Protein AF-A0A2V6P886-F1 (afdb_monomer)

Secondary structure (DSSP, 8-state):
---HHHHHHHHHHHHHHHHHTT--EEEEE-SSS-EEEEE-PPTT--HHHHHHHHHHHHHHHHHH-TTT-----SGGG--

Nearest PDB structures (foldseek):
  2r9l-assembly1_A  TM=9.043E-01  e=8.708E-03  Mycobacterium tuberculosis H37Rv
  6sa1-assembly1_A  TM=8.992E-01  e=1.296E-02  Mycolicibacterium smegmatis MC2 155
  2far-assembly2_B  TM=9.224E-01  e=1.689E-02  Pseudomonas aeruginosa
  6wxp-assembly2_D  TM=6.763E-01  e=5.650E-01  synthetic construct

Mean predicted aligned error: 2.94 Å

Foldseek 3Di:
DDPVVLLVVLVVLLCVLCVVVVWDWDWDAPVPSHIDIDTDDDPPQDPVNVVVVVVVSQVVSCVVPVVRGDPDPDPVPSD

pLDDT: mean 94.58, std 4.88, range [72.5, 98.31]

Solvent-accessible surface area (backbone atoms only — not comparable to full-atom values): 5006 Å² total; per-residue (Å²): 137,76,61,63,68,59,54,49,53,52,52,47,51,53,46,54,55,26,56,76,70,72,44,74,66,47,78,44,76,63,89,71,90,53,72,44,74,49,67,84,73,66,90,89,66,49,71,67,58,57,49,49,53,54,50,52,56,51,46,54,48,20,70,77,34,62,93,80,39,74,86,60,79,52,76,90,69,62,118

Structure (mmCIF, N/CA/C/O backbone):
data_AF-A0A2V6P886-F1
#
_entry.id   AF-A0A2V6P886-F1
#
loop_
_atom_site.group_PDB
_atom_site.id
_atom_site.type_symbol
_atom_site.label_atom_id
_atom_site.label_alt_id
_atom_site.label_comp_id
_atom_site.label_asym_id
_atom_site.label_entity_id
_atom_site.label_seq_id
_atom_site.pdbx_PDB_ins_code
_atom_site.Cartn_x
_atom_site.Cartn_y
_atom_site.Cartn_z
_atom_site.occupancy
_atom_site.B_iso_or_equiv
_atom_site.auth_seq_id
_atom_site.auth_comp_id
_atom_site.auth_asym_id
_atom_site.auth_atom_id
_atom_site.pdbx_PDB_model_num
ATOM 1 N N . GLY A 1 1 ? 14.465 2.862 -13.158 1.00 75.88 1 GLY A N 1
ATOM 2 C CA . GLY A 1 1 ? 13.188 3.385 -12.639 1.00 75.88 1 GLY A CA 1
ATOM 3 C C . GLY A 1 1 ? 12.063 2.483 -13.093 1.00 75.88 1 GLY A C 1
ATOM 4 O O . GLY A 1 1 ? 12.174 1.892 -14.161 1.00 75.88 1 GLY A O 1
ATOM 5 N N . VAL A 1 2 ? 11.013 2.344 -12.289 1.00 87.50 2 VAL A N 1
ATOM 6 C CA . VAL A 1 2 ? 9.812 1.578 -12.650 1.00 87.50 2 VAL A CA 1
ATOM 7 C C . VAL A 1 2 ? 8.852 2.506 -13.414 1.00 87.50 2 VAL A C 1
ATOM 9 O O . VAL A 1 2 ? 8.664 3.639 -12.972 1.00 87.50 2 VAL A O 1
ATOM 12 N N . PRO A 1 3 ? 8.243 2.090 -14.544 1.00 94.31 3 PRO A N 1
ATOM 13 C CA . PRO A 1 3 ? 7.256 2.918 -15.238 1.00 94.31 3 PRO A CA 1
ATOM 14 C C . PRO A 1 3 ? 6.080 3.272 -14.324 1.00 94.31 3 PRO A C 1
ATOM 16 O O . PRO A 1 3 ? 5.575 2.405 -13.614 1.00 94.31 3 PRO A O 1
ATOM 19 N N . PHE A 1 4 ? 5.580 4.510 -14.385 1.00 95.62 4 PHE A N 1
ATOM 20 C CA . PHE A 1 4 ? 4.492 4.953 -13.501 1.00 95.62 4 PHE A CA 1
ATOM 21 C C . PHE A 1 4 ? 3.216 4.103 -13.636 1.00 95.62 4 PHE A C 1
ATOM 23 O O . PHE A 1 4 ? 2.519 3.883 -12.653 1.00 95.62 4 PHE A O 1
ATOM 30 N N . ALA A 1 5 ? 2.956 3.522 -14.813 1.00 96.31 5 ALA A N 1
ATOM 31 C CA . ALA A 1 5 ? 1.872 2.554 -15.003 1.00 96.31 5 ALA A CA 1
ATOM 32 C C . ALA A 1 5 ? 1.937 1.379 -14.006 1.00 96.31 5 ALA A C 1
ATOM 34 O O . ALA A 1 5 ? 0.917 0.985 -13.455 1.00 96.31 5 ALA A O 1
ATOM 35 N N . ARG A 1 6 ? 3.140 0.888 -13.685 1.00 95.88 6 ARG A N 1
ATOM 36 C CA . ARG A 1 6 ? 3.340 -0.189 -12.704 1.00 95.88 6 ARG A CA 1
ATOM 37 C C . ARG A 1 6 ? 3.108 0.272 -11.269 1.00 95.88 6 ARG A C 1
ATOM 39 O O . ARG A 1 6 ? 2.680 -0.522 -10.441 1.00 95.88 6 ARG A O 1
ATOM 46 N N . VAL A 1 7 ? 3.356 1.549 -10.975 1.00 96.56 7 VAL A N 1
ATOM 47 C CA . VAL A 1 7 ? 2.981 2.155 -9.686 1.00 96.56 7 VAL A CA 1
ATOM 48 C C . VAL A 1 7 ? 1.458 2.177 -9.546 1.00 96.56 7 VAL A C 1
ATOM 50 O O . VAL A 1 7 ? 0.942 1.875 -8.473 1.00 96.56 7 VAL A O 1
ATOM 53 N N . LEU A 1 8 ? 0.736 2.485 -10.63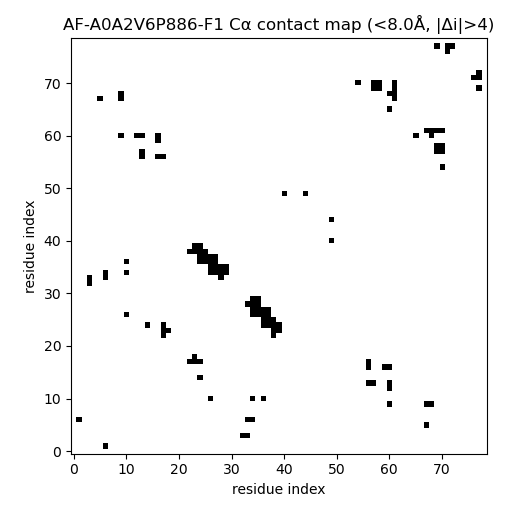0 1.00 97.38 8 LEU A N 1
ATOM 54 C CA . LEU A 1 8 ? -0.728 2.456 -10.648 1.00 97.38 8 LEU A CA 1
ATOM 55 C C . LEU A 1 8 ? -1.287 1.040 -10.488 1.00 97.38 8 LEU A C 1
ATOM 57 O O . LEU A 1 8 ? -2.282 0.884 -9.788 1.00 97.38 8 LEU A O 1
ATOM 61 N N . ASP A 1 9 ? -0.657 0.027 -11.088 1.00 97.62 9 ASP A N 1
ATOM 62 C CA . ASP A 1 9 ? -1.055 -1.375 -10.900 1.00 97.62 9 ASP A CA 1
ATOM 63 C C . ASP A 1 9 ? -0.989 -1.765 -9.416 1.00 97.62 9 ASP A C 1
ATOM 65 O O . ASP A 1 9 ? -1.986 -2.200 -8.846 1.00 97.62 9 ASP A O 1
ATOM 69 N N . VAL A 1 10 ? 0.142 -1.493 -8.751 1.00 97.75 10 VAL A N 1
ATOM 70 C CA . VAL A 1 10 ? 0.301 -1.771 -7.313 1.00 97.75 10 VAL A CA 1
ATOM 71 C C . VAL A 1 10 ? -0.689 -0.965 -6.471 1.00 97.75 10 VAL A C 1
ATOM 73 O O . VAL A 1 10 ? -1.264 -1.495 -5.525 1.00 97.75 10 VAL A O 1
ATOM 76 N N . ALA A 1 11 ? -0.926 0.306 -6.805 1.00 97.88 11 ALA A N 1
ATOM 77 C CA . ALA A 1 11 ? -1.889 1.137 -6.086 1.00 97.88 11 ALA A CA 1
ATOM 78 C C . ALA A 1 11 ? -3.330 0.608 -6.198 1.00 97.88 11 ALA A C 1
ATOM 80 O O . ALA A 1 11 ? -4.079 0.706 -5.228 1.00 97.88 11 ALA A O 1
ATOM 81 N N . ARG A 1 12 ? -3.707 0.041 -7.352 1.00 97.88 12 ARG A N 1
ATOM 82 C CA . ARG A 1 12 ? -5.017 -0.591 -7.564 1.00 97.88 12 ARG A CA 1
ATOM 83 C C . ARG A 1 12 ? -5.152 -1.881 -6.770 1.00 97.88 12 ARG A C 1
ATOM 85 O O . ARG A 1 12 ? -6.138 -2.022 -6.071 1.00 97.88 12 ARG A O 1
ATOM 92 N N . TRP A 1 13 ? -4.135 -2.741 -6.757 1.00 98.31 13 TRP A N 1
ATOM 93 C CA . TRP A 1 13 ? -4.176 -3.950 -5.924 1.00 98.31 13 TRP A CA 1
ATOM 94 C C . TRP A 1 13 ? -4.274 -3.620 -4.435 1.00 98.31 13 TRP A C 1
ATOM 96 O O . TRP A 1 13 ? -5.054 -4.227 -3.717 1.00 98.31 13 TRP A O 1
ATOM 106 N N . ILE A 1 14 ? -3.548 -2.599 -3.966 1.00 98.25 14 ILE A N 1
ATOM 107 C CA . ILE A 1 14 ? -3.704 -2.107 -2.590 1.00 98.25 14 ILE A CA 1
ATOM 108 C C . ILE A 1 14 ? -5.131 -1.599 -2.344 1.00 98.25 14 ILE A C 1
ATOM 110 O O . ILE A 1 14 ? -5.668 -1.825 -1.266 1.00 98.25 14 ILE A O 1
ATOM 114 N N . HIS A 1 15 ? -5.740 -0.90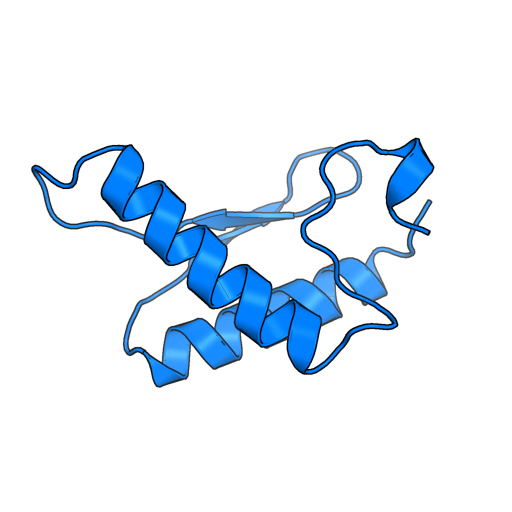5 -3.307 1.00 97.62 15 HIS A N 1
ATOM 115 C CA . HIS A 1 15 ? -7.127 -0.457 -3.196 1.00 97.62 15 HIS A CA 1
ATOM 116 C C . HIS A 1 15 ? -8.105 -1.633 -3.114 1.00 97.62 15 HIS A C 1
ATOM 118 O O . HIS A 1 15 ? -8.946 -1.622 -2.220 1.00 97.62 15 HIS A O 1
ATOM 124 N N . ASP A 1 16 ? -7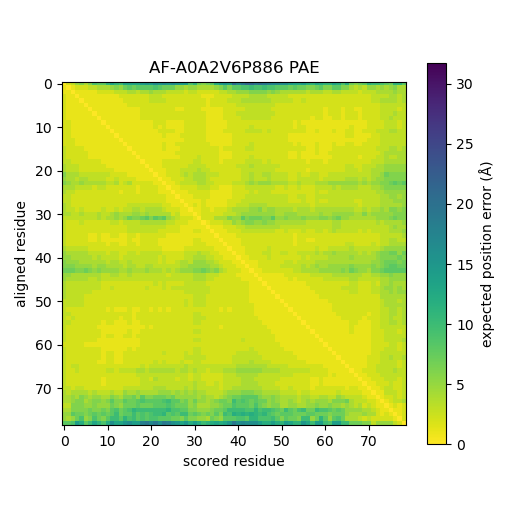.946 -2.649 -3.961 1.00 97.44 16 ASP A N 1
ATOM 125 C CA . ASP A 1 16 ? -8.791 -3.846 -3.970 1.00 97.44 16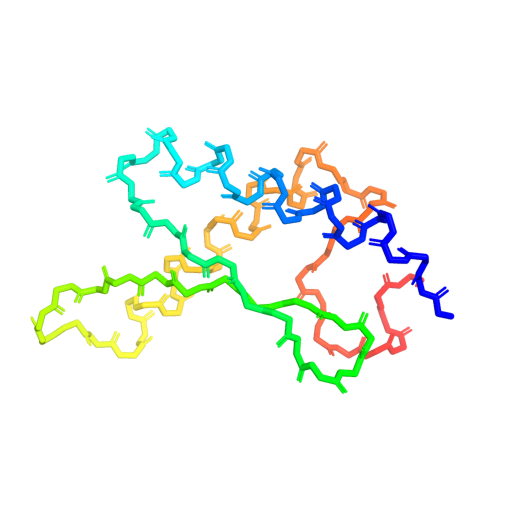 ASP A CA 1
ATOM 126 C C . ASP A 1 16 ? -8.713 -4.579 -2.616 1.00 97.44 16 ASP A C 1
ATOM 128 O O . ASP A 1 16 ? -9.742 -4.899 -2.024 1.00 97.44 16 ASP A O 1
ATOM 132 N N . GLU A 1 17 ? -7.509 -4.755 -2.057 1.00 97.62 17 GLU A N 1
ATOM 133 C CA . GLU A 1 17 ? -7.326 -5.350 -0.721 1.00 97.62 17 GLU A CA 1
ATOM 134 C C . GLU A 1 17 ? -7.933 -4.499 0.400 1.00 97.62 17 GLU A C 1
ATOM 136 O O . GLU A 1 17 ? -8.492 -5.005 1.371 1.00 97.62 17 GLU A O 1
ATOM 141 N N . LEU A 1 18 ? -7.838 -3.178 0.291 1.00 96.94 18 LEU A N 1
ATOM 142 C CA . LEU A 1 18 ? -8.445 -2.271 1.256 1.00 96.94 18 LEU A CA 1
ATOM 143 C C . LEU A 1 18 ? -9.983 -2.297 1.175 1.00 96.94 18 LEU A C 1
ATOM 145 O O . LEU A 1 18 ? -10.639 -2.267 2.219 1.00 96.94 18 LEU A O 1
ATOM 149 N N . GLU A 1 19 ? -10.562 -2.423 -0.023 1.00 96.19 19 GLU A N 1
ATOM 150 C CA . GLU A 1 19 ? -12.005 -2.615 -0.212 1.00 96.19 19 GLU A CA 1
ATOM 151 C C . GLU A 1 19 ? -12.490 -3.936 0.392 1.00 96.19 19 GLU A C 1
ATOM 153 O O . GLU A 1 19 ? -13.509 -3.938 1.087 1.00 96.19 19 GLU A O 1
ATOM 158 N N . THR A 1 20 ? -11.756 -5.042 0.211 1.00 95.56 20 THR A N 1
ATOM 159 C CA . THR A 1 20 ? -12.149 -6.343 0.789 1.00 95.56 20 THR A CA 1
ATOM 160 C C . THR A 1 20 ? -12.168 -6.319 2.319 1.00 95.56 20 THR A C 1
ATOM 162 O O . THR A 1 20 ? -13.012 -6.963 2.944 1.00 95.56 20 THR A O 1
ATOM 165 N N . LEU A 1 21 ? -11.285 -5.525 2.930 1.00 94.31 21 LEU A N 1
ATOM 166 C CA . LEU A 1 21 ? -11.214 -5.311 4.376 1.00 94.31 21 LEU A CA 1
ATOM 167 C C . LEU A 1 21 ? -12.209 -4.252 4.885 1.00 94.31 21 LEU A C 1
ATOM 169 O O . LEU A 1 21 ? -12.300 -4.035 6.096 1.00 94.31 21 LEU A O 1
ATOM 173 N N . GLY A 1 22 ? -12.943 -3.574 3.996 1.00 94.94 22 GLY A N 1
ATOM 174 C CA . GLY A 1 22 ? -13.856 -2.484 4.349 1.00 94.94 22 GLY A CA 1
ATOM 175 C C . GLY A 1 22 ? -13.143 -1.228 4.866 1.00 94.94 22 GLY A C 1
ATOM 176 O O . GLY A 1 22 ? -13.721 -0.456 5.635 1.00 94.94 22 GLY A O 1
ATOM 177 N N . VAL A 1 23 ? -11.881 -1.021 4.481 1.00 94.69 23 VAL A N 1
ATOM 178 C CA . VAL A 1 23 ? -11.030 0.076 4.952 1.00 94.69 23 VAL A CA 1
ATOM 179 C C . VAL A 1 23 ? -10.790 1.072 3.813 1.00 94.69 23 VAL A C 1
ATOM 181 O O . VAL A 1 23 ? -10.060 0.764 2.882 1.00 94.69 23 VAL A O 1
ATOM 184 N N . PRO A 1 24 ? -11.318 2.307 3.861 1.00 91.75 24 PRO A N 1
ATOM 185 C CA . PRO A 1 24 ? -11.106 3.265 2.780 1.00 91.75 24 PRO A CA 1
ATOM 186 C C . PRO A 1 24 ? -9.652 3.766 2.736 1.00 91.75 24 PRO A C 1
ATOM 188 O O . PRO A 1 24 ? -9.126 4.295 3.722 1.00 91.75 24 PRO A O 1
ATOM 191 N N . GLY A 1 25 ? -9.023 3.645 1.564 1.00 95.81 25 GLY A N 1
ATOM 192 C CA . GLY A 1 25 ? -7.708 4.205 1.245 1.00 95.81 25 GLY A CA 1
ATOM 193 C C . GLY A 1 25 ? -7.800 5.372 0.260 1.00 95.81 25 GLY A C 1
ATOM 194 O O . GLY A 1 25 ? -8.553 5.311 -0.707 1.00 95.81 25 GLY A O 1
ATOM 195 N N . VAL A 1 26 ? -7.018 6.434 0.476 1.00 96.94 26 VAL A N 1
ATOM 196 C CA . VAL A 1 26 ? -6.990 7.622 -0.398 1.00 96.94 26 VAL A CA 1
ATOM 197 C C . VAL A 1 26 ? -5.614 7.769 -1.056 1.00 96.94 26 VAL A C 1
ATOM 199 O O . VAL A 1 26 ? -4.621 7.954 -0.342 1.00 96.94 26 VAL A O 1
ATOM 202 N N . PRO A 1 27 ? -5.511 7.717 -2.397 1.00 97.19 27 PRO A N 1
ATOM 203 C CA . PRO A 1 27 ? -4.240 7.876 -3.091 1.00 97.19 27 PRO A CA 1
ATOM 204 C C . PRO A 1 27 ? -3.798 9.345 -3.157 1.00 97.19 27 PRO A C 1
ATOM 206 O O . PRO A 1 27 ? -4.600 10.261 -3.340 1.00 97.19 27 PRO A O 1
ATOM 209 N N . LYS A 1 28 ? -2.487 9.570 -3.068 1.00 97.12 28 LYS A N 1
ATOM 210 C CA . LYS A 1 28 ? -1.824 10.868 -3.248 1.00 97.12 28 LYS A CA 1
ATOM 211 C C . LYS A 1 28 ? -0.498 10.662 -3.978 1.00 97.12 28 LYS A C 1
ATOM 213 O O . LYS A 1 28 ? 0.341 9.886 -3.529 1.00 97.12 28 LYS A O 1
ATOM 218 N N . THR A 1 29 ? -0.258 11.400 -5.058 1.00 96.56 29 THR A N 1
ATOM 219 C CA . THR A 1 29 ? 1.053 11.421 -5.731 1.00 96.56 29 THR A CA 1
ATOM 220 C C . THR A 1 29 ? 2.156 11.899 -4.782 1.00 96.56 29 THR A C 1
ATOM 222 O O . THR A 1 29 ? 1.943 12.843 -4.015 1.00 96.56 29 THR A O 1
ATOM 225 N N . SER A 1 30 ? 3.347 11.297 -4.847 1.00 94.12 30 SER A N 1
ATOM 226 C CA . SER A 1 30 ? 4.449 11.648 -3.937 1.00 94.12 30 SER A CA 1
ATOM 227 C C . SER A 1 30 ? 5.129 12.982 -4.266 1.00 94.12 30 SER A C 1
ATOM 229 O O . SER A 1 30 ? 5.821 13.532 -3.416 1.00 94.12 30 SER A O 1
ATOM 231 N N . GLY A 1 31 ? 4.940 13.502 -5.485 1.00 93.38 31 GLY A N 1
ATOM 232 C CA . GLY A 1 31 ? 5.684 14.655 -6.012 1.00 93.38 31 GLY A CA 1
ATOM 233 C C . GLY A 1 31 ? 7.036 14.288 -6.639 1.00 93.38 31 GLY A C 1
ATOM 234 O O . GLY A 1 31 ? 7.761 15.175 -7.074 1.00 93.38 31 GLY A O 1
ATOM 235 N N . ALA A 1 32 ? 7.360 12.992 -6.698 1.00 92.88 32 ALA A N 1
ATOM 236 C CA . ALA A 1 32 ? 8.532 12.446 -7.375 1.00 92.88 32 ALA A CA 1
ATOM 237 C C . ALA A 1 32 ? 8.105 11.254 -8.256 1.00 92.88 32 ALA A C 1
ATOM 239 O O . ALA A 1 32 ? 7.238 11.399 -9.110 1.00 92.88 32 ALA A O 1
ATOM 240 N N . GLU A 1 33 ? 8.667 10.065 -8.037 1.00 92.44 33 GLU A N 1
ATOM 241 C CA . GLU A 1 33 ? 8.457 8.896 -8.906 1.00 92.44 33 GLU A CA 1
ATOM 242 C C . GLU A 1 33 ? 7.351 7.933 -8.425 1.00 92.44 33 GLU A C 1
ATOM 244 O O . GLU A 1 33 ? 7.177 6.859 -8.999 1.00 92.44 33 GLU A O 1
ATOM 249 N N . GLY A 1 34 ? 6.617 8.266 -7.354 1.00 94.56 34 GLY A N 1
ATOM 250 C CA . GLY A 1 34 ? 5.762 7.308 -6.644 1.00 94.56 34 GLY A CA 1
ATOM 251 C C . GLY A 1 34 ? 4.399 7.833 -6.189 1.00 94.56 34 GLY A C 1
ATOM 252 O O . GLY A 1 34 ? 3.962 8.937 -6.522 1.00 94.56 34 GLY A O 1
ATOM 253 N N . LEU A 1 35 ? 3.724 7.006 -5.390 1.00 96.31 35 LEU A N 1
ATOM 254 C CA . LEU A 1 35 ? 2.384 7.249 -4.862 1.00 96.31 35 LEU A CA 1
ATOM 255 C C . LEU A 1 35 ? 2.309 6.808 -3.394 1.00 96.31 35 LEU A C 1
ATOM 257 O O . LEU A 1 35 ? 2.945 5.835 -2.995 1.00 96.31 35 LEU A O 1
ATOM 261 N N . HIS A 1 36 ? 1.531 7.532 -2.596 1.00 97.38 36 HIS A N 1
ATOM 262 C CA . HIS A 1 36 ? 1.171 7.179 -1.226 1.00 97.38 36 HIS A CA 1
ATOM 263 C C . HIS A 1 36 ? -0.314 6.825 -1.158 1.00 97.38 36 HIS A C 1
ATOM 265 O O . HIS A 1 36 ? -1.132 7.490 -1.791 1.00 97.38 36 HIS A O 1
ATOM 271 N N . VAL A 1 37 ? -0.665 5.825 -0.352 1.00 97.62 37 VAL A N 1
ATOM 272 C CA . VAL A 1 37 ? -2.056 5.507 -0.006 1.00 97.62 37 VAL A CA 1
ATOM 273 C C . VAL A 1 37 ? -2.248 5.818 1.472 1.00 97.62 37 VAL A C 1
ATOM 275 O O . VAL A 1 37 ? -1.542 5.276 2.322 1.00 97.62 37 VAL A O 1
ATOM 278 N N . TYR A 1 38 ? -3.173 6.721 1.780 1.00 97.00 38 TYR A N 1
ATOM 279 C CA . TYR A 1 38 ? -3.504 7.101 3.149 1.00 97.00 38 TYR A CA 1
ATOM 280 C C . TYR A 1 38 ? -4.690 6.293 3.648 1.00 97.00 38 TYR A C 1
ATOM 282 O O . TYR A 1 38 ? -5.735 6.268 3.005 1.00 97.00 38 TYR A O 1
ATOM 290 N N . VAL A 1 39 ? -4.535 5.695 4.825 1.00 95.88 39 VAL A N 1
ATOM 291 C CA . VAL A 1 39 ? -5.593 4.961 5.519 1.00 95.88 39 VAL A CA 1
ATOM 292 C C . VAL A 1 39 ? -5.940 5.705 6.800 1.00 95.88 39 VAL A C 1
ATOM 294 O O . VAL A 1 39 ? -5.058 6.039 7.595 1.00 95.88 39 VAL A O 1
ATOM 297 N N . ARG A 1 40 ? -7.230 5.984 7.006 1.00 92.25 40 ARG A N 1
ATOM 298 C CA . ARG A 1 40 ? -7.704 6.628 8.233 1.00 92.25 40 ARG A CA 1
ATOM 299 C C . ARG A 1 40 ? -7.862 5.583 9.331 1.00 92.25 40 ARG A C 1
ATOM 301 O O . ARG A 1 40 ? -8.741 4.733 9.253 1.00 92.25 40 ARG A O 1
ATOM 308 N N . LEU A 1 41 ? -7.038 5.686 10.369 1.00 92.00 41 LEU A N 1
ATOM 309 C CA . LEU A 1 41 ? -7.103 4.808 11.536 1.00 92.00 41 LEU A CA 1
ATOM 310 C C . LEU A 1 41 ? -7.950 5.440 12.657 1.00 92.00 41 LEU A C 1
ATOM 312 O O . LEU A 1 41 ? -8.002 6.672 12.760 1.00 92.00 41 LEU A O 1
ATOM 316 N N . PRO A 1 42 ? -8.606 4.631 13.509 1.00 93.38 42 PRO A N 1
ATOM 317 C CA . PRO A 1 42 ? -9.296 5.132 14.692 1.00 93.38 42 PRO A CA 1
ATOM 318 C C . PRO A 1 42 ? -8.360 5.920 15.630 1.00 93.38 42 PRO A C 1
ATOM 320 O O . PRO A 1 42 ? -7.173 5.583 15.740 1.00 93.38 42 PRO A O 1
ATOM 323 N N . PRO A 1 43 ? -8.862 6.943 16.348 1.00 95.44 43 PRO A N 1
ATOM 324 C CA . PRO A 1 43 ? -8.091 7.627 17.384 1.00 95.44 43 PRO A CA 1
ATOM 325 C C . PRO A 1 43 ? -7.544 6.641 18.424 1.00 95.44 43 PRO A C 1
ATOM 327 O O . PRO A 1 43 ? -8.229 5.695 18.801 1.00 95.44 43 PRO A O 1
ATOM 330 N N . GLY A 1 44 ? -6.313 6.862 18.891 1.00 95.81 44 GLY A N 1
ATOM 331 C CA . GLY A 1 44 ? -5.658 5.973 19.859 1.00 95.81 44 GLY A CA 1
ATOM 332 C C . GLY A 1 44 ? -4.994 4.731 19.253 1.00 95.81 44 GLY A C 1
ATOM 333 O O . GLY A 1 44 ? -4.400 3.951 19.993 1.00 95.81 44 GLY A O 1
ATOM 334 N N . THR A 1 45 ? -5.033 4.551 17.927 1.00 96.38 45 THR A N 1
ATOM 335 C CA . THR A 1 45 ? -4.270 3.484 17.260 1.00 96.38 45 THR A CA 1
ATOM 336 C C . THR A 1 45 ? -2.769 3.720 17.434 1.00 96.38 45 THR A C 1
ATOM 338 O O . THR A 1 45 ? -2.262 4.783 17.070 1.00 96.38 45 THR A O 1
ATOM 341 N N . SER A 1 46 ? -2.049 2.730 17.973 1.00 97.94 46 SER A N 1
ATOM 342 C CA . SER A 1 46 ? -0.595 2.824 18.134 1.00 97.94 46 SER A CA 1
ATOM 343 C C . SER A 1 46 ? 0.129 2.789 16.785 1.00 97.94 46 SER A C 1
ATOM 345 O O . SER A 1 46 ? -0.386 2.264 15.790 1.00 97.94 46 SER A O 1
ATOM 347 N N . TYR A 1 47 ? 1.357 3.309 16.755 1.00 96.12 47 TYR A N 1
ATOM 348 C CA . TYR A 1 47 ? 2.197 3.262 15.559 1.00 96.12 47 TYR A CA 1
ATOM 349 C C . TYR A 1 47 ? 2.440 1.819 15.092 1.00 96.12 47 TYR A C 1
ATOM 351 O O . TYR A 1 47 ? 2.359 1.527 13.901 1.00 96.12 47 TYR A O 1
ATOM 359 N N . GLU A 1 48 ? 2.689 0.905 16.027 1.00 98.00 48 GLU A N 1
ATOM 360 C CA . GLU A 1 48 ? 2.955 -0.511 15.770 1.00 98.00 48 GLU A CA 1
ATOM 361 C C . GLU A 1 48 ? 1.747 -1.186 15.129 1.00 98.00 48 GLU A C 1
ATOM 363 O O . GLU A 1 48 ? 1.907 -1.925 14.162 1.00 98.00 48 GLU A O 1
ATOM 368 N N . THR A 1 49 ? 0.543 -0.884 15.621 1.00 97.25 49 THR A N 1
ATOM 369 C CA . THR A 1 49 ? -0.707 -1.437 15.087 1.00 97.25 49 THR A CA 1
ATOM 370 C C . THR A 1 49 ? -0.950 -0.950 13.661 1.00 97.25 49 THR A C 1
ATOM 372 O O . THR A 1 49 ? -1.186 -1.757 12.762 1.00 97.25 49 THR A O 1
ATOM 375 N N . GLY A 1 50 ? -0.824 0.360 13.421 1.00 96.44 50 GLY A N 1
ATOM 376 C CA . GLY A 1 50 ? -0.969 0.928 12.078 1.00 96.44 50 GLY A CA 1
ATOM 377 C C . GLY A 1 50 ? 0.086 0.395 11.105 1.00 96.44 50 GLY A C 1
ATOM 378 O O . GLY A 1 50 ? -0.221 0.046 9.966 1.00 96.44 50 GLY A O 1
ATOM 379 N N . ARG A 1 51 ? 1.332 0.258 11.566 1.00 96.12 51 ARG A N 1
ATOM 380 C CA . ARG A 1 51 ? 2.416 -0.342 10.785 1.00 96.12 51 ARG A CA 1
ATOM 381 C C . ARG A 1 51 ? 2.129 -1.805 10.453 1.00 96.12 51 ARG A C 1
ATOM 383 O O . ARG A 1 51 ? 2.336 -2.188 9.304 1.00 96.12 51 ARG A O 1
ATOM 390 N N . LEU A 1 52 ? 1.684 -2.602 11.423 1.00 97.06 52 LEU A N 1
ATOM 391 C CA . LEU A 1 52 ? 1.370 -4.017 11.230 1.00 97.06 52 LEU A CA 1
ATOM 392 C C . LEU A 1 52 ? 0.256 -4.189 10.197 1.00 97.06 52 LEU A C 1
ATOM 394 O O . LEU A 1 52 ? 0.403 -4.998 9.287 1.00 97.06 52 LEU A O 1
ATOM 398 N N . PHE A 1 53 ? -0.799 -3.377 10.275 1.00 96.44 53 PHE A N 1
ATOM 399 C CA . PHE A 1 53 ? -1.864 -3.363 9.274 1.00 96.44 53 PHE A CA 1
ATOM 400 C C . PHE A 1 53 ? -1.317 -3.117 7.860 1.00 96.44 53 PHE A C 1
ATOM 402 O O . PHE A 1 53 ? -1.534 -3.926 6.960 1.00 96.44 53 PHE A O 1
ATOM 409 N N . CYS A 1 54 ? -0.521 -2.059 7.671 1.00 96.44 54 CYS A N 1
ATOM 410 C CA . CYS A 1 54 ? 0.096 -1.775 6.373 1.00 96.44 54 CYS A CA 1
ATOM 411 C C . CYS A 1 54 ? 1.033 -2.901 5.903 1.00 96.44 54 CYS A C 1
ATOM 413 O O . CYS A 1 54 ? 1.137 -3.152 4.704 1.00 96.44 54 CYS A O 1
ATOM 415 N N . GLN A 1 55 ? 1.727 -3.579 6.824 1.00 96.88 55 GLN A N 1
ATOM 416 C CA . GLN A 1 55 ? 2.569 -4.729 6.491 1.00 96.88 55 GLN A CA 1
ATOM 417 C C . GLN A 1 55 ? 1.743 -5.931 6.033 1.00 96.88 55 GLN A C 1
ATOM 419 O O . GLN A 1 55 ? 2.146 -6.578 5.073 1.00 96.88 55 GLN A O 1
ATOM 424 N N . ILE A 1 56 ? 0.605 -6.212 6.671 1.00 97.06 56 ILE A N 1
ATOM 425 C CA . ILE A 1 56 ? -0.311 -7.286 6.265 1.00 97.06 56 ILE A CA 1
ATOM 426 C C . ILE A 1 56 ? -0.821 -7.023 4.846 1.00 97.06 56 ILE A C 1
ATOM 428 O O . ILE A 1 56 ? -0.594 -7.850 3.968 1.00 97.06 56 ILE A O 1
ATOM 432 N N . VAL A 1 57 ? -1.390 -5.841 4.593 1.00 97.44 57 VAL A N 1
ATOM 433 C CA . VAL A 1 57 ? -1.903 -5.458 3.264 1.00 97.44 57 VAL A CA 1
ATOM 434 C C . VAL A 1 57 ? -0.797 -5.513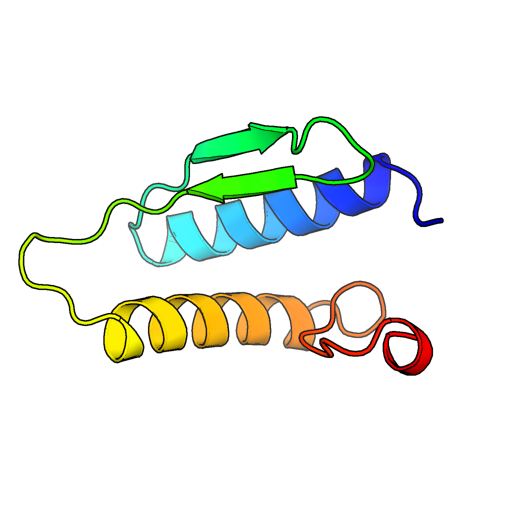 2.205 1.00 97.44 57 VAL A C 1
ATOM 436 O O . VAL A 1 57 ? -0.968 -6.101 1.141 1.00 97.44 57 VAL A O 1
ATOM 439 N N . GLY A 1 58 ? 0.384 -4.965 2.510 1.00 97.31 58 GLY A N 1
ATOM 440 C CA . GLY A 1 58 ? 1.532 -5.035 1.607 1.00 97.31 58 GLY A CA 1
ATOM 441 C C . GLY A 1 58 ? 1.984 -6.470 1.319 1.00 97.31 58 GLY A C 1
ATOM 442 O O . GLY A 1 58 ? 2.372 -6.769 0.192 1.00 97.31 58 GLY A O 1
ATOM 443 N N . THR A 1 59 ? 1.920 -7.357 2.316 1.00 97.62 59 THR A N 1
ATOM 444 C CA . THR A 1 59 ? 2.282 -8.778 2.180 1.00 97.62 59 THR A CA 1
ATOM 445 C C . THR A 1 59 ? 1.289 -9.514 1.296 1.00 97.62 59 THR A C 1
ATOM 447 O O . THR A 1 59 ? 1.723 -10.259 0.428 1.00 97.62 59 THR A O 1
ATOM 450 N N . MET A 1 60 ? -0.012 -9.259 1.447 1.00 97.62 60 MET A N 1
ATOM 451 C CA . MET A 1 60 ? -1.047 -9.840 0.586 1.00 97.62 60 MET A CA 1
ATOM 452 C C . MET A 1 60 ? -0.809 -9.488 -0.887 1.00 97.62 60 MET A C 1
ATOM 454 O O . MET A 1 60 ? -0.765 -10.376 -1.735 1.00 97.62 60 MET A O 1
ATOM 458 N N . VAL A 1 61 ? -0.540 -8.212 -1.187 1.00 98.06 61 VAL A N 1
ATOM 459 C CA . VAL A 1 61 ? -0.235 -7.776 -2.560 1.00 98.06 61 VAL A CA 1
ATOM 460 C C . VAL A 1 61 ? 1.081 -8.369 -3.074 1.00 98.06 61 VAL A C 1
ATOM 462 O O . VAL A 1 61 ? 1.166 -8.768 -4.235 1.00 98.06 61 VAL A O 1
ATOM 465 N N . ALA A 1 62 ? 2.120 -8.442 -2.237 1.00 97.38 62 ALA A N 1
ATOM 466 C CA . ALA A 1 62 ? 3.405 -9.018 -2.632 1.00 97.38 62 ALA A CA 1
ATOM 467 C C . ALA A 1 62 ? 3.328 -10.533 -2.881 1.00 97.38 62 ALA A C 1
ATOM 469 O O . ALA A 1 62 ? 3.996 -11.023 -3.787 1.00 97.38 62 ALA A O 1
ATOM 470 N N . ASP A 1 63 ? 2.506 -11.262 -2.126 1.00 97.31 63 ASP A N 1
ATOM 471 C CA . ASP A 1 63 ? 2.294 -12.702 -2.302 1.00 97.31 63 ASP A CA 1
ATOM 472 C C . ASP A 1 63 ? 1.510 -13.013 -3.586 1.00 97.31 63 ASP A C 1
ATOM 474 O O . ASP A 1 63 ? 1.866 -13.919 -4.338 1.00 97.31 63 ASP A O 1
ATOM 478 N N . GLN A 1 64 ? 0.503 -12.195 -3.907 1.00 97.31 64 GLN A N 1
ATOM 479 C CA . GLN A 1 64 ? -0.267 -12.323 -5.150 1.00 97.31 64 GLN A CA 1
ATOM 480 C C . GLN A 1 64 ? 0.521 -11.871 -6.390 1.00 97.31 64 GLN A C 1
ATOM 482 O O . GLN A 1 64 ? 0.357 -12.422 -7.483 1.00 97.31 64 GLN A O 1
ATOM 487 N N . HIS A 1 65 ? 1.409 -10.883 -6.240 1.00 96.81 65 HIS A N 1
ATOM 488 C CA . HIS A 1 65 ? 2.166 -10.281 -7.342 1.00 96.81 65 HIS A CA 1
ATOM 489 C C . HIS A 1 65 ? 3.688 -10.239 -7.085 1.00 96.81 65 HIS A C 1
ATOM 491 O O . HIS A 1 65 ? 4.308 -9.175 -7.212 1.00 96.81 65 HIS A O 1
ATOM 497 N N . PRO A 1 66 ? 4.352 -11.386 -6.831 1.00 95.56 66 PRO A N 1
ATOM 498 C CA . PRO A 1 66 ? 5.736 -11.434 -6.337 1.00 95.56 66 PRO A CA 1
ATOM 499 C C . PRO A 1 66 ? 6.779 -10.967 -7.358 1.00 95.56 66 PRO A C 1
ATOM 501 O O . PRO A 1 66 ? 7.914 -10.659 -7.015 1.00 95.56 66 PRO A O 1
ATOM 504 N N . LYS A 1 67 ? 6.404 -10.892 -8.640 1.00 93.69 67 LYS A N 1
ATOM 505 C CA . LYS A 1 67 ? 7.262 -10.369 -9.717 1.00 93.69 67 LYS A CA 1
ATOM 506 C C . LYS A 1 67 ? 7.237 -8.840 -9.822 1.00 93.69 67 LYS A C 1
ATOM 508 O O . LYS A 1 67 ? 7.921 -8.282 -10.676 1.00 93.69 67 LYS A O 1
ATOM 513 N N . ILE A 1 68 ? 6.364 -8.172 -9.067 1.00 94.12 68 ILE A N 1
ATOM 514 C CA . ILE A 1 68 ? 6.012 -6.759 -9.275 1.00 94.12 68 ILE A CA 1
ATOM 515 C C . ILE A 1 68 ? 6.088 -5.965 -7.974 1.00 94.12 68 ILE A C 1
ATOM 517 O O . ILE A 1 68 ? 6.566 -4.832 -7.989 1.00 94.12 68 ILE A O 1
ATOM 521 N N . ALA A 1 69 ? 5.624 -6.547 -6.871 1.00 95.75 69 ALA A N 1
ATOM 522 C CA . ALA A 1 69 ? 5.567 -5.906 -5.569 1.00 95.75 69 ALA A CA 1
ATOM 523 C C . ALA A 1 69 ? 6.516 -6.590 -4.575 1.00 95.75 69 ALA A C 1
ATOM 525 O O . ALA A 1 69 ? 6.699 -7.804 -4.593 1.00 95.75 69 ALA A O 1
ATOM 526 N N . THR A 1 70 ? 7.119 -5.792 -3.693 1.00 96.06 70 THR A N 1
ATOM 527 C CA . THR A 1 70 ? 7.997 -6.262 -2.614 1.00 96.06 70 THR A CA 1
ATOM 528 C C . THR A 1 70 ? 7.898 -5.333 -1.406 1.00 96.06 70 THR A C 1
ATOM 530 O O . THR A 1 70 ? 7.645 -4.136 -1.554 1.00 96.06 70 THR A O 1
ATOM 533 N N . LEU A 1 71 ? 8.135 -5.874 -0.207 1.00 94.69 71 LEU A N 1
ATOM 534 C CA . LEU A 1 71 ? 8.272 -5.098 1.031 1.00 94.69 71 LEU A CA 1
ATOM 535 C C . LEU A 1 71 ? 9.735 -4.761 1.367 1.00 94.69 71 LEU A C 1
ATOM 537 O O . LEU A 1 71 ? 9.995 -4.122 2.392 1.00 94.69 71 LEU A O 1
ATOM 541 N N . GLU A 1 72 ? 10.696 -5.173 0.534 1.00 94.25 72 GLU A N 1
ATOM 542 C CA . GLU A 1 72 ? 12.111 -4.894 0.769 1.00 94.25 72 GLU A CA 1
ATOM 543 C C . GLU A 1 72 ? 12.382 -3.383 0.740 1.00 94.25 72 GLU A C 1
ATOM 545 O O . GLU A 1 72 ? 12.103 -2.657 -0.220 1.00 94.25 72 GLU A O 1
ATOM 550 N N . ARG A 1 73 ? 12.942 -2.874 1.836 1.00 88.31 73 ARG A N 1
ATOM 551 C CA . ARG A 1 73 ? 13.172 -1.440 2.015 1.00 88.31 73 ARG A CA 1
ATOM 552 C C . ARG A 1 73 ? 14.466 -0.987 1.366 1.00 88.31 73 ARG A C 1
ATOM 554 O O . ARG A 1 73 ? 14.543 0.167 0.950 1.00 88.31 73 ARG A O 1
ATOM 561 N N . ARG A 1 74 ? 15.479 -1.842 1.270 1.00 87.62 74 ARG A N 1
ATOM 562 C CA . ARG A 1 74 ? 16.764 -1.503 0.658 1.00 87.62 74 ARG A CA 1
ATOM 563 C C . ARG A 1 74 ? 16.603 -1.455 -0.852 1.00 87.62 74 ARG A C 1
ATOM 565 O O . ARG A 1 74 ? 16.306 -2.465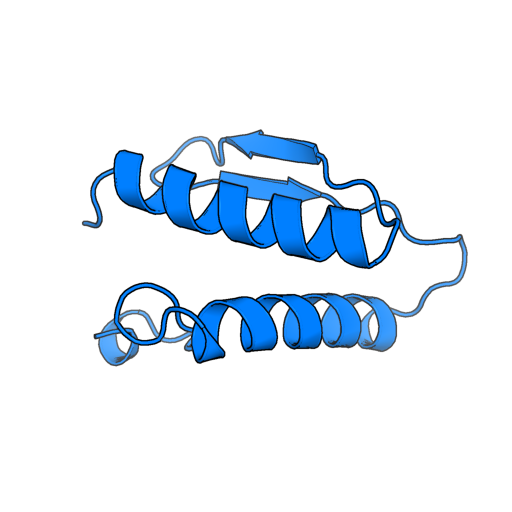 -1.470 1.00 87.62 74 ARG A O 1
ATOM 572 N N . VAL A 1 75 ? 16.848 -0.287 -1.446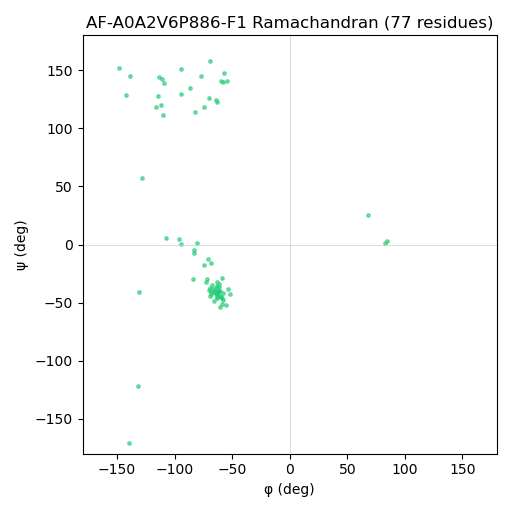 1.00 82.81 75 VAL A N 1
ATOM 573 C CA . VAL A 1 75 ? 16.668 -0.058 -2.892 1.00 82.81 75 VAL A CA 1
ATOM 574 C C . VAL A 1 75 ? 17.397 -1.109 -3.736 1.00 82.81 75 VAL A C 1
ATOM 576 O O . VAL A 1 75 ? 16.808 -1.640 -4.667 1.00 82.81 75 VAL A O 1
ATOM 579 N N . HIS A 1 76 ? 18.631 -1.466 -3.366 1.00 86.62 76 HIS A N 1
ATOM 580 C CA . HIS A 1 76 ? 19.438 -2.448 -4.100 1.00 86.62 76 HIS A CA 1
ATOM 581 C C . HIS A 1 76 ? 18.946 -3.900 -3.982 1.00 86.62 76 HIS A C 1
ATOM 583 O O . HIS A 1 76 ? 19.429 -4.755 -4.711 1.00 86.62 76 HIS A O 1
ATOM 589 N N . ALA A 1 77 ? 18.033 -4.197 -3.055 1.00 81.06 77 ALA A N 1
ATOM 590 C CA . ALA A 1 77 ? 17.524 -5.545 -2.808 1.00 81.06 77 ALA A CA 1
ATOM 591 C C . ALA A 1 77 ? 16.074 -5.734 -3.303 1.00 81.06 77 ALA A C 1
ATOM 593 O O . ALA A 1 77 ? 15.483 -6.785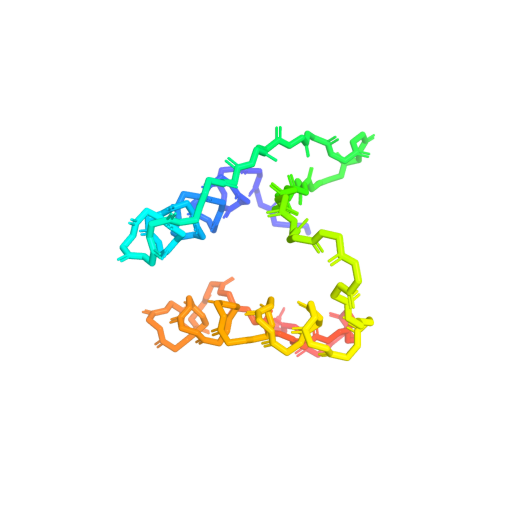 -3.076 1.00 81.06 77 ALA A O 1
ATOM 594 N N . ARG A 1 78 ? 15.495 -4.735 -3.989 1.00 81.62 78 ARG A N 1
ATOM 595 C CA . ARG A 1 78 ? 14.116 -4.774 -4.515 1.00 81.62 78 ARG A CA 1
ATOM 596 C C . ARG A 1 78 ? 13.957 -5.552 -5.834 1.00 81.62 78 ARG A C 1
ATOM 598 O O . ARG A 1 78 ? 12.828 -5.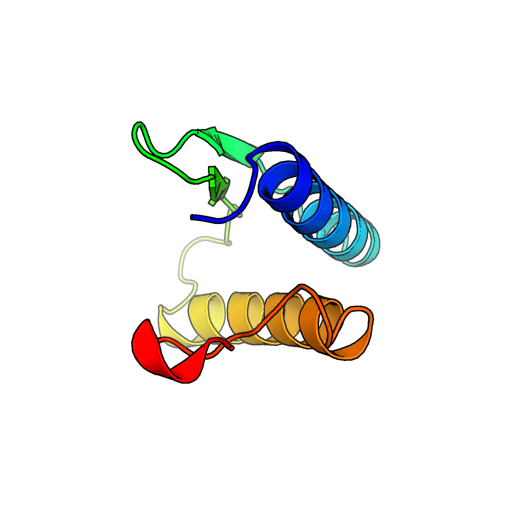655 -6.307 1.00 81.62 78 ARG A O 1
ATOM 605 N N . GLY A 1 79 ? 15.042 -6.135 -6.356 1.00 72.50 79 GLY A N 1
ATOM 606 C CA . GLY A 1 79 ? 15.089 -6.787 -7.672 1.00 72.50 79 GLY A CA 1
ATOM 607 C C . GLY A 1 79 ? 15.424 -5.824 -8.801 1.00 72.50 79 GLY A C 1
ATOM 608 O O . GLY A 1 79 ? 15.030 -4.639 -8.711 1.00 72.50 79 GLY A O 1
#

Radius of gyration: 12.96 Å; Cα contacts (8 Å, |Δi|>4): 65; chains: 1; bounding box: 33×27×35 Å

Sequence (79 aa):
GVPFARVLDVARWIHDELETLGVPGVPKTSGAEGLHVYVRLPPGTSYETGRLFCQIVGTMVADQHPKIATLERRVHARG